Protein AF-A0A7W0Y6D9-F1 (afdb_monomer)

Radius of gyration: 15.92 Å; Cα contacts (8 Å, |Δi|>4): 263; chains: 1; bounding box: 34×51×46 Å

Sequence (159 aa):
MRSARLVEACYDDARGAYMQEAGSDQHDASTLQLVTLNYLDPQSERGARHVEAVQRSLMTEGGLLRRYTHVDDFGVPSSAFLVCSFWYVEALAAMGRLEPALKELELLRGYANHLGLFSEDVDPATGSQWGNFPQTYSHVGLINAVLRISSKIDYPEFY

Structure (mmCIF, N/CA/C/O backbone):
data_AF-A0A7W0Y6D9-F1
#
_entry.id   AF-A0A7W0Y6D9-F1
#
loop_
_atom_site.group_PDB
_atom_site.id
_atom_site.type_symbol
_atom_site.label_atom_id
_atom_site.label_alt_id
_atom_site.label_comp_id
_atom_site.label_asym_id
_atom_site.label_entity_id
_atom_site.label_seq_id
_atom_site.pdbx_PDB_ins_code
_atom_site.Cartn_x
_atom_site.Cartn_y
_atom_site.Cartn_z
_atom_site.occupancy
_atom_site.B_iso_or_equiv
_atom_site.auth_seq_id
_atom_site.auth_comp_id
_atom_site.auth_asym_id
_atom_site.auth_atom_id
_atom_site.pdbx_PDB_model_num
ATOM 1 N N . MET A 1 1 ? -0.670 -2.430 -27.908 1.00 74.69 1 MET A N 1
ATOM 2 C CA . MET A 1 1 ? -1.332 -1.101 -27.873 1.00 74.69 1 MET A CA 1
ATOM 3 C C . MET A 1 1 ? -0.440 -0.122 -27.112 1.00 74.69 1 MET A C 1
ATOM 5 O O . MET A 1 1 ? 0.321 -0.569 -26.265 1.00 74.69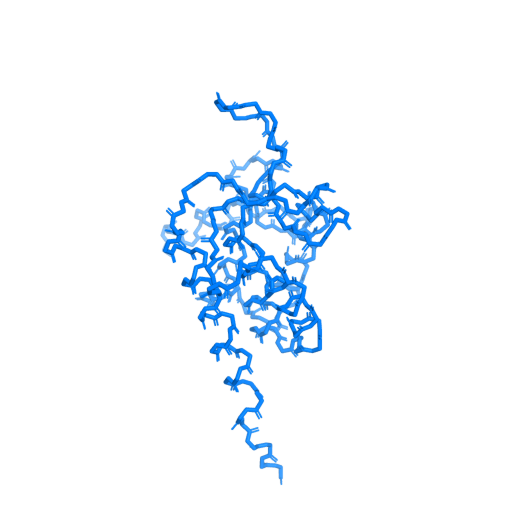 1 MET A O 1
ATOM 9 N N . ARG A 1 2 ? -0.492 1.182 -27.416 1.00 88.56 2 ARG A N 1
ATOM 10 C CA . ARG A 1 2 ? 0.402 2.224 -26.858 1.00 88.56 2 ARG A CA 1
ATOM 11 C C . ARG A 1 2 ? 0.461 2.256 -25.321 1.00 88.56 2 ARG A C 1
ATOM 13 O O . ARG A 1 2 ? 1.534 2.485 -24.785 1.00 88.56 2 ARG A O 1
ATOM 20 N N . SER A 1 3 ? -0.655 1.996 -24.641 1.00 87.38 3 SER A N 1
ATOM 21 C CA . SER A 1 3 ? -0.762 2.000 -23.174 1.00 87.38 3 SER A CA 1
ATOM 22 C C . SER A 1 3 ? 0.120 0.948 -22.500 1.00 87.38 3 SER A C 1
ATOM 24 O O . SER A 1 3 ? 0.911 1.302 -21.637 1.00 87.38 3 SER A O 1
ATOM 26 N N . ALA A 1 4 ? 0.060 -0.311 -22.943 1.00 91.19 4 ALA A N 1
ATOM 27 C CA . ALA A 1 4 ? 0.888 -1.385 -22.385 1.00 91.19 4 ALA A CA 1
ATOM 28 C C . ALA A 1 4 ? 2.386 -1.055 -22.484 1.00 91.19 4 ALA A C 1
ATOM 30 O O . ALA A 1 4 ? 3.118 -1.202 -21.519 1.00 91.19 4 ALA A O 1
ATOM 31 N N . ARG A 1 5 ? 2.836 -0.494 -23.617 1.00 94.88 5 ARG A N 1
ATOM 32 C CA . ARG A 1 5 ? 4.236 -0.066 -23.777 1.00 94.88 5 ARG A CA 1
ATOM 33 C C . ARG A 1 5 ? 4.650 1.006 -22.761 1.00 94.88 5 ARG A C 1
ATOM 35 O O . ARG A 1 5 ? 5.801 1.011 -22.348 1.00 94.88 5 ARG A O 1
ATOM 42 N N . LEU A 1 6 ? 3.748 1.924 -22.408 1.00 94.56 6 LEU A N 1
ATOM 43 C CA . LEU A 1 6 ? 4.032 2.966 -21.419 1.00 94.56 6 LEU A CA 1
ATOM 44 C C . LEU A 1 6 ? 4.115 2.387 -20.005 1.00 94.56 6 LEU A C 1
ATOM 46 O O . LEU A 1 6 ? 5.010 2.769 -19.267 1.00 94.56 6 LEU A O 1
ATOM 50 N N . VAL A 1 7 ? 3.238 1.440 -19.659 1.00 94.50 7 VAL A N 1
ATOM 51 C CA . VAL A 1 7 ? 3.290 0.755 -18.358 1.00 94.50 7 VAL A CA 1
ATOM 52 C C . VAL A 1 7 ? 4.561 -0.084 -18.236 1.00 94.50 7 VAL A C 1
ATOM 54 O O . VAL A 1 7 ? 5.269 0.028 -17.241 1.00 94.50 7 VAL A O 1
ATOM 57 N N . GLU A 1 8 ? 4.913 -0.859 -19.267 1.00 96.25 8 GLU A N 1
ATOM 58 C CA . GLU A 1 8 ? 6.153 -1.650 -19.268 1.00 96.25 8 GLU A CA 1
ATOM 59 C C . GLU A 1 8 ? 7.416 -0.778 -19.200 1.00 96.25 8 GLU A C 1
ATOM 61 O O . GLU A 1 8 ? 8.428 -1.225 -18.674 1.00 96.25 8 GLU A O 1
ATOM 66 N N . ALA A 1 9 ? 7.371 0.472 -19.675 1.00 96.56 9 ALA A N 1
ATOM 67 C CA . ALA A 1 9 ? 8.491 1.407 -19.539 1.00 96.56 9 ALA A CA 1
ATOM 68 C C . ALA A 1 9 ? 8.726 1.879 -18.089 1.00 96.56 9 ALA A C 1
ATOM 70 O O . ALA A 1 9 ? 9.785 2.434 -17.803 1.00 96.56 9 ALA A O 1
ATOM 71 N N . CYS A 1 10 ? 7.763 1.667 -17.185 1.00 97.19 10 CYS A N 1
ATOM 72 C CA . CYS A 1 10 ? 7.913 1.937 -15.755 1.00 97.19 10 CYS A CA 1
ATOM 73 C C . CYS A 1 10 ? 8.492 0.746 -14.978 1.00 97.19 10 CYS A C 1
ATOM 75 O O . CYS A 1 10 ? 8.710 0.870 -13.777 1.00 97.19 10 CYS A O 1
ATOM 77 N N . TYR A 1 11 ? 8.705 -0.413 -15.609 1.00 97.31 11 TYR A N 1
ATOM 78 C CA . TYR A 1 11 ? 9.279 -1.568 -14.925 1.00 97.31 11 TYR A CA 1
ATOM 79 C C . TYR A 1 11 ? 10.803 -1.463 -14.834 1.00 97.31 11 TYR A C 1
ATOM 81 O O . TYR A 1 11 ? 11.477 -1.264 -15.843 1.00 97.31 11 TYR A O 1
ATOM 89 N N . ASP A 1 12 ? 11.338 -1.647 -13.631 1.00 97.06 12 ASP A N 1
ATOM 90 C CA . ASP A 1 12 ? 12.772 -1.737 -13.363 1.00 97.06 12 ASP A CA 1
ATOM 91 C C . ASP A 1 12 ? 13.132 -3.192 -13.024 1.00 97.06 12 ASP A C 1
ATOM 93 O O . ASP A 1 12 ? 12.752 -3.715 -11.971 1.00 97.06 12 ASP A O 1
ATOM 97 N N . ASP A 1 13 ? 13.884 -3.847 -13.914 1.00 94.31 13 ASP A N 1
ATOM 98 C CA . ASP A 1 13 ? 14.348 -5.229 -13.745 1.00 94.31 13 ASP A CA 1
ATOM 99 C C . ASP A 1 13 ? 15.256 -5.425 -12.523 1.00 94.31 13 ASP A C 1
ATOM 101 O O . ASP A 1 13 ? 15.192 -6.470 -11.874 1.00 94.31 13 ASP A O 1
ATOM 105 N N . ALA A 1 14 ? 16.089 -4.437 -12.180 1.00 94.12 14 ALA A N 1
ATOM 106 C CA . ALA A 1 14 ? 17.016 -4.536 -11.054 1.00 94.12 14 ALA A CA 1
ATOM 107 C C . ALA A 1 14 ? 16.277 -4.489 -9.711 1.00 94.12 14 ALA A C 1
ATOM 109 O O . ALA A 1 14 ? 16.676 -5.158 -8.756 1.00 94.12 14 ALA A O 1
ATOM 110 N N . ARG A 1 15 ? 15.184 -3.721 -9.644 1.00 94.44 15 ARG A N 1
ATOM 111 C CA . ARG A 1 15 ? 14.311 -3.624 -8.461 1.00 94.44 15 ARG A CA 1
ATOM 112 C C . ARG A 1 15 ? 13.176 -4.649 -8.471 1.00 94.44 15 ARG A C 1
ATOM 114 O O . ARG A 1 15 ? 12.584 -4.905 -7.424 1.00 94.44 15 ARG A O 1
ATOM 121 N N . GLY A 1 16 ? 12.886 -5.248 -9.627 1.00 96.19 16 GLY A N 1
ATOM 122 C CA . GLY A 1 16 ? 11.820 -6.231 -9.812 1.00 96.19 16 GLY A CA 1
ATOM 123 C C . GLY A 1 16 ? 10.421 -5.650 -9.608 1.00 96.19 16 GLY A C 1
ATOM 124 O O . GLY A 1 16 ? 9.549 -6.343 -9.087 1.00 96.19 16 GLY A O 1
ATOM 125 N N . ALA A 1 17 ? 10.217 -4.377 -9.954 1.00 97.75 17 ALA A N 1
ATOM 126 C CA . ALA A 1 17 ? 8.992 -3.648 -9.643 1.00 97.75 17 ALA A CA 1
ATOM 127 C C . ALA A 1 17 ? 8.690 -2.540 -10.657 1.00 97.75 17 ALA A C 1
ATOM 129 O O . ALA A 1 17 ? 9.567 -2.077 -11.383 1.00 97.75 17 ALA A O 1
ATOM 130 N N . TYR A 1 18 ? 7.434 -2.105 -10.682 1.00 97.88 18 TYR A N 1
ATOM 131 C CA . TYR A 1 18 ? 7.014 -0.908 -11.401 1.00 97.88 18 TYR A CA 1
ATOM 132 C C . TYR A 1 18 ? 7.248 0.320 -10.528 1.00 97.88 18 TYR A C 1
ATOM 134 O O . TYR A 1 18 ? 6.805 0.371 -9.379 1.00 97.88 18 TYR A O 1
ATOM 142 N N . MET A 1 19 ? 7.957 1.288 -11.089 1.00 97.25 19 MET A N 1
ATOM 143 C CA . MET A 1 19 ? 8.281 2.564 -10.466 1.00 97.25 19 MET A CA 1
ATOM 144 C C . MET A 1 19 ? 7.135 3.560 -10.671 1.00 97.25 19 MET A C 1
ATOM 146 O O . MET A 1 19 ? 6.220 3.330 -11.467 1.00 97.25 19 MET A O 1
ATOM 150 N N . GLN A 1 20 ? 7.192 4.680 -9.956 1.00 95.25 20 GLN A N 1
ATOM 151 C CA . GLN A 1 20 ? 6.210 5.763 -10.038 1.00 95.25 20 GLN A CA 1
ATOM 152 C C . GLN A 1 20 ? 6.025 6.296 -11.467 1.00 95.25 20 GLN A C 1
ATOM 154 O O . GLN A 1 20 ? 4.909 6.598 -11.885 1.00 95.25 20 GLN A O 1
ATOM 159 N N . GLU A 1 21 ? 7.119 6.394 -12.221 1.00 94.69 21 GLU A N 1
ATOM 160 C CA . GLU A 1 21 ? 7.142 6.852 -13.607 1.00 94.69 21 GLU A CA 1
ATOM 161 C C . GLU A 1 21 ? 8.326 6.245 -14.372 1.00 94.69 21 GLU A C 1
ATOM 163 O O . GLU A 1 21 ? 9.274 5.722 -13.781 1.00 94.69 21 GLU A O 1
ATOM 168 N N . ALA A 1 22 ? 8.277 6.308 -15.704 1.00 95.12 22 ALA A N 1
ATOM 169 C CA . ALA A 1 22 ? 9.315 5.740 -16.555 1.00 95.12 22 ALA A CA 1
ATOM 170 C C . ALA A 1 22 ? 10.663 6.452 -16.351 1.00 95.12 22 ALA A C 1
ATOM 172 O O . ALA A 1 22 ? 10.761 7.668 -16.501 1.00 95.12 22 ALA A O 1
ATOM 173 N N . GLY A 1 23 ? 11.710 5.675 -16.063 1.00 92.25 23 GLY A N 1
ATOM 174 C CA . GLY A 1 23 ? 13.063 6.185 -15.818 1.00 92.25 23 GLY A CA 1
ATOM 175 C C . GLY A 1 23 ? 13.327 6.681 -14.391 1.00 92.25 23 GLY A C 1
ATOM 176 O O . GLY A 1 23 ? 14.457 7.073 -14.108 1.00 92.25 23 GLY 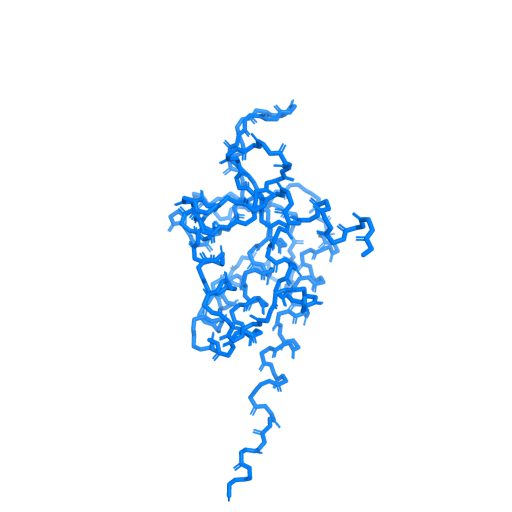A O 1
ATOM 177 N N . SER A 1 24 ? 12.330 6.646 -13.504 1.00 92.44 24 SER A N 1
ATOM 178 C CA . SER A 1 24 ? 12.498 6.919 -12.073 1.00 92.44 24 SER A CA 1
ATOM 179 C C . SER A 1 24 ? 12.905 5.656 -11.315 1.00 92.44 24 SER A C 1
ATOM 181 O O . SER A 1 24 ? 12.635 4.545 -11.763 1.00 92.44 24 SER A O 1
ATOM 183 N N . ASP A 1 25 ? 13.531 5.826 -10.153 1.00 92.94 25 ASP A N 1
ATOM 184 C CA . ASP A 1 25 ? 13.835 4.758 -9.199 1.00 92.94 25 ASP A CA 1
ATOM 185 C C . ASP A 1 25 ? 12.958 4.797 -7.935 1.00 92.94 25 ASP A C 1
ATOM 187 O O . ASP A 1 25 ? 13.223 4.084 -6.963 1.00 92.94 25 ASP A O 1
ATOM 191 N N . GLN A 1 26 ? 11.925 5.643 -7.945 1.00 94.50 26 GLN A N 1
ATOM 192 C CA . GLN A 1 26 ? 11.031 5.874 -6.816 1.00 94.50 26 GLN A CA 1
ATOM 193 C C . GLN A 1 26 ? 9.838 4.914 -6.841 1.00 94.50 26 GLN A C 1
ATOM 195 O O . GLN A 1 26 ? 9.164 4.750 -7.862 1.00 94.50 26 GLN A O 1
ATOM 200 N N . HIS A 1 27 ? 9.541 4.316 -5.687 1.00 96.62 27 HIS A N 1
ATOM 201 C CA . HIS A 1 27 ? 8.349 3.495 -5.489 1.00 96.62 27 HIS A CA 1
ATOM 202 C C . HIS A 1 27 ? 7.125 4.357 -5.150 1.00 96.62 27 HIS A C 1
ATOM 204 O O . HIS A 1 27 ? 7.228 5.309 -4.376 1.00 96.62 27 HIS A O 1
ATOM 210 N N . ASP A 1 28 ? 5.956 3.958 -5.660 1.00 96.75 28 ASP A N 1
ATOM 211 C CA . ASP A 1 28 ? 4.657 4.518 -5.271 1.00 96.75 28 ASP A CA 1
ATOM 212 C C . ASP A 1 28 ? 3.667 3.379 -4.965 1.00 96.75 28 ASP A C 1
ATOM 214 O O . ASP A 1 28 ? 3.541 2.415 -5.729 1.00 96.75 28 ASP A O 1
ATOM 218 N N . ALA A 1 29 ? 2.958 3.477 -3.840 1.00 97.50 29 ALA A N 1
ATOM 219 C CA . ALA A 1 29 ? 2.016 2.461 -3.377 1.00 97.50 29 ALA A CA 1
ATOM 220 C C . ALA A 1 29 ? 0.818 2.257 -4.322 1.00 97.50 29 ALA A C 1
ATOM 222 O O . ALA A 1 29 ? 0.239 1.171 -4.352 1.00 97.50 29 ALA A O 1
ATOM 223 N N . SER A 1 30 ? 0.456 3.250 -5.139 1.00 96.75 30 SER A N 1
ATOM 224 C CA . SER A 1 30 ? -0.589 3.120 -6.164 1.00 96.75 30 SER A CA 1
ATOM 225 C C . SER A 1 30 ? -0.274 2.032 -7.193 1.00 96.75 30 SER A C 1
ATOM 227 O O . SER A 1 30 ? -1.193 1.428 -7.745 1.00 96.75 30 SER A O 1
ATOM 229 N N . THR A 1 31 ? 1.004 1.693 -7.395 1.00 97.88 31 THR A N 1
ATOM 230 C CA . THR A 1 31 ? 1.416 0.603 -8.291 1.00 97.88 31 THR A CA 1
ATOM 231 C C . THR A 1 31 ? 0.991 -0.780 -7.788 1.00 97.88 31 THR A C 1
ATOM 233 O O . THR A 1 31 ? 0.968 -1.726 -8.574 1.00 97.88 31 THR A O 1
ATOM 236 N N . LEU A 1 32 ? 0.590 -0.933 -6.518 1.00 98.31 32 LEU A N 1
ATOM 237 C CA . LEU A 1 32 ? -0.049 -2.161 -6.019 1.00 98.31 32 LEU A CA 1
ATOM 238 C C . LEU A 1 32 ? -1.355 -2.460 -6.766 1.00 98.31 32 LEU A C 1
ATOM 240 O O . LEU A 1 32 ? -1.723 -3.626 -6.919 1.00 98.31 32 LEU A O 1
ATOM 244 N N . GLN A 1 33 ? -2.021 -1.431 -7.305 1.00 97.31 33 GLN A N 1
ATOM 245 C CA . GLN A 1 33 ? -3.228 -1.620 -8.106 1.00 97.31 33 GLN A CA 1
ATOM 246 C C . GLN A 1 33 ? -2.975 -2.370 -9.416 1.00 97.31 33 GLN A C 1
ATOM 248 O O . GLN A 1 33 ? -3.908 -2.946 -9.968 1.00 97.31 33 GLN A O 1
ATOM 253 N N . LEU A 1 34 ? -1.729 -2.455 -9.899 1.00 97.69 34 LEU A N 1
ATOM 254 C CA . LEU A 1 34 ? -1.404 -3.312 -11.043 1.00 97.69 34 LEU A CA 1
ATOM 255 C C . LEU A 1 34 ? -1.738 -4.783 -10.756 1.00 97.69 34 LEU A C 1
ATOM 257 O O . LEU A 1 34 ? -2.119 -5.504 -11.673 1.00 97.69 34 LEU A O 1
ATOM 261 N N . VAL A 1 35 ? -1.653 -5.218 -9.495 1.00 97.38 35 VAL A N 1
ATOM 262 C CA . VAL A 1 35 ? -2.059 -6.566 -9.072 1.00 97.38 35 VAL A CA 1
ATOM 263 C C . VAL A 1 35 ? -3.575 -6.650 -8.905 1.00 97.38 35 VAL A C 1
ATOM 265 O O . VAL A 1 35 ? -4.204 -7.550 -9.453 1.00 97.38 35 VAL A O 1
ATOM 268 N N . THR A 1 36 ? -4.197 -5.706 -8.191 1.00 94.56 36 THR A N 1
ATOM 269 C CA . THR A 1 36 ? -5.640 -5.788 -7.882 1.00 94.56 36 THR A CA 1
ATOM 270 C C . THR A 1 36 ? -6.535 -5.585 -9.109 1.00 94.56 36 THR A C 1
ATOM 272 O O . THR A 1 36 ? -7.643 -6.122 -9.162 1.00 94.56 36 THR A O 1
ATOM 275 N N . LEU A 1 37 ? -6.037 -4.876 -10.127 1.00 95.38 37 LEU A N 1
ATOM 276 C CA . LEU A 1 37 ? -6.683 -4.692 -11.429 1.00 95.38 37 LEU A CA 1
ATOM 277 C C . LEU A 1 37 ? -6.303 -5.776 -12.457 1.00 95.38 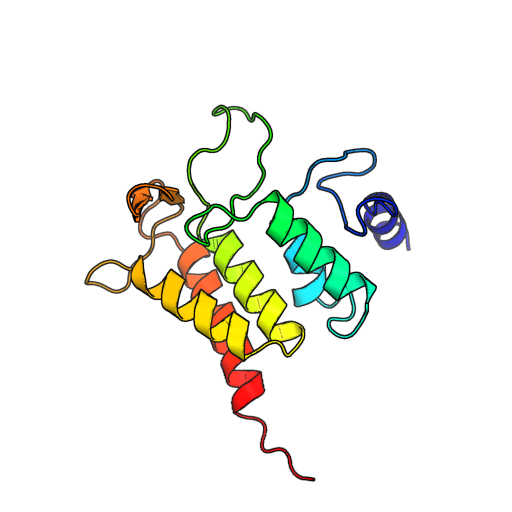37 LEU A C 1
ATOM 279 O O . LEU A 1 37 ? -6.709 -5.674 -13.613 1.00 95.38 37 LEU A O 1
ATOM 283 N N . ASN A 1 38 ? -5.556 -6.813 -12.056 1.00 94.81 38 ASN A N 1
ATOM 284 C CA . ASN A 1 38 ? -5.091 -7.919 -12.907 1.00 94.81 38 ASN A CA 1
ATOM 285 C C . ASN A 1 38 ? -4.254 -7.489 -14.129 1.00 94.81 38 ASN A C 1
ATOM 287 O O . ASN A 1 38 ? -4.241 -8.187 -15.143 1.00 94.81 38 ASN A O 1
ATOM 291 N N . TYR A 1 39 ? -3.550 -6.353 -14.060 1.00 96.12 39 TYR A N 1
ATOM 292 C CA . TYR A 1 39 ? -2.514 -6.047 -15.054 1.00 96.12 39 TYR A CA 1
ATOM 293 C C . TYR A 1 39 ? -1.323 -6.996 -14.879 1.00 96.12 39 TYR A C 1
ATOM 295 O O . TYR A 1 39 ? -0.809 -7.560 -15.843 1.00 96.12 39 TYR A O 1
ATOM 303 N N . LEU A 1 40 ? -0.917 -7.197 -13.625 1.00 96.75 40 LEU A N 1
ATOM 304 C CA . LEU A 1 40 ? -0.046 -8.283 -13.213 1.00 96.75 40 LEU A CA 1
ATOM 305 C C . LEU A 1 40 ? -0.898 -9.456 -12.765 1.00 96.75 40 LEU A C 1
ATOM 307 O O . LEU A 1 40 ? -1.807 -9.289 -11.955 1.00 96.75 40 LEU A O 1
ATOM 311 N N . ASP A 1 41 ? -0.556 -10.641 -13.261 1.00 96.50 41 ASP A N 1
ATOM 312 C CA . ASP A 1 41 ? -1.105 -11.883 -12.738 1.00 96.50 41 ASP A CA 1
ATOM 313 C C . ASP A 1 41 ? -0.712 -12.013 -11.251 1.00 96.50 41 ASP A C 1
ATOM 315 O O . ASP A 1 41 ? 0.491 -12.062 -10.951 1.00 96.50 41 ASP A O 1
ATOM 319 N N . PRO A 1 42 ? -1.682 -12.074 -10.315 1.00 94.62 42 PRO A N 1
ATOM 320 C CA . PRO A 1 42 ? -1.407 -12.217 -8.888 1.00 94.62 42 PRO A CA 1
ATOM 321 C C . PRO A 1 42 ? -0.660 -13.505 -8.516 1.00 94.62 42 PRO A C 1
ATOM 323 O O . PRO A 1 42 ? -0.116 -13.589 -7.420 1.00 94.62 42 PRO A O 1
ATOM 326 N N . GLN A 1 43 ? -0.636 -14.514 -9.389 1.00 95.31 43 GLN A N 1
ATOM 327 C CA . GLN A 1 43 ? 0.103 -15.764 -9.178 1.00 95.31 43 GLN A CA 1
ATOM 328 C C . GLN A 1 43 ? 1.492 -15.754 -9.835 1.00 95.31 43 GLN A C 1
ATOM 330 O O . GLN A 1 43 ? 2.257 -16.708 -9.694 1.00 95.31 43 GLN A O 1
ATOM 335 N N . SER A 1 44 ? 1.846 -14.681 -10.547 1.00 97.25 44 SER A N 1
ATOM 336 C CA . SER A 1 44 ? 3.149 -14.568 -11.198 1.00 97.25 44 SER A CA 1
ATOM 337 C C . SER A 1 44 ? 4.258 -14.175 -10.225 1.00 97.25 44 SER A C 1
ATOM 339 O O . SER A 1 44 ? 4.079 -13.348 -9.328 1.00 97.25 44 SER A O 1
ATOM 341 N N . GLU A 1 45 ? 5.465 -14.681 -10.483 1.00 96.62 45 GLU A N 1
ATOM 342 C CA . GLU A 1 45 ? 6.674 -14.265 -9.765 1.00 96.62 45 GLU A CA 1
ATOM 343 C C . GLU A 1 45 ? 6.916 -12.749 -9.884 1.00 96.62 45 GLU A C 1
ATOM 345 O O . GLU A 1 45 ? 7.363 -12.110 -8.933 1.00 96.62 45 GLU A O 1
ATOM 350 N N . ARG A 1 46 ? 6.564 -12.152 -11.032 1.00 96.81 46 ARG A N 1
ATOM 351 C CA . ARG A 1 46 ? 6.667 -10.704 -11.262 1.00 96.81 46 ARG A CA 1
ATOM 352 C C . ARG A 1 46 ? 5.746 -9.915 -10.331 1.00 96.81 46 ARG A C 1
ATOM 354 O O . ARG A 1 46 ? 6.180 -8.918 -9.763 1.00 96.81 46 ARG A O 1
ATOM 361 N N . GLY A 1 47 ? 4.504 -10.368 -10.144 1.00 97.50 47 GLY A N 1
ATOM 362 C CA . GLY A 1 47 ? 3.560 -9.774 -9.194 1.00 97.50 47 GLY A CA 1
ATOM 363 C C . GLY A 1 47 ? 4.046 -9.886 -7.749 1.00 97.50 47 GLY A C 1
ATOM 364 O O . GLY A 1 47 ? 4.063 -8.888 -7.029 1.00 97.50 47 GLY A O 1
ATOM 365 N N . ALA A 1 48 ? 4.527 -11.068 -7.353 1.00 97.75 48 ALA A N 1
ATOM 366 C CA . ALA A 1 48 ? 5.075 -11.297 -6.017 1.00 97.75 48 ALA A CA 1
ATOM 367 C C . ALA A 1 48 ? 6.285 -10.393 -5.722 1.00 97.75 48 ALA A C 1
ATOM 369 O O . ALA A 1 48 ? 6.288 -9.680 -4.717 1.00 97.75 48 ALA A O 1
ATOM 370 N N . ARG A 1 49 ? 7.276 -10.354 -6.624 1.00 98.12 49 ARG A N 1
ATOM 371 C CA . ARG A 1 49 ? 8.462 -9.490 -6.486 1.00 98.12 49 ARG A CA 1
ATOM 372 C C . ARG A 1 49 ? 8.092 -8.011 -6.412 1.00 98.12 49 ARG A C 1
ATOM 374 O O . ARG A 1 49 ? 8.649 -7.300 -5.577 1.00 98.12 49 ARG A O 1
ATOM 381 N N . HIS A 1 50 ? 7.125 -7.576 -7.224 1.00 98.38 50 HIS A N 1
ATOM 382 C CA . HIS A 1 50 ? 6.632 -6.199 -7.225 1.00 98.38 50 HIS A CA 1
ATOM 383 C C . HIS A 1 50 ? 6.039 -5.804 -5.870 1.00 98.38 50 HIS A C 1
ATOM 385 O O . HIS A 1 50 ? 6.467 -4.816 -5.275 1.00 98.38 50 HIS A O 1
ATOM 391 N N . VAL A 1 51 ? 5.104 -6.600 -5.337 1.00 98.38 51 VAL A N 1
ATOM 392 C CA . VAL A 1 51 ? 4.461 -6.307 -4.043 1.00 98.38 51 VAL A CA 1
ATOM 393 C C . VAL A 1 51 ? 5.478 -6.304 -2.903 1.00 98.38 51 VAL A C 1
ATOM 395 O O . VAL A 1 51 ? 5.431 -5.429 -2.040 1.00 98.38 51 VAL A O 1
ATOM 398 N N . GLU A 1 52 ? 6.429 -7.238 -2.905 1.00 98.25 52 GLU A N 1
ATOM 399 C CA . GLU A 1 52 ? 7.489 -7.270 -1.897 1.00 98.25 52 GLU A CA 1
ATOM 400 C C . GLU A 1 52 ? 8.437 -6.069 -1.986 1.00 98.25 52 GLU A C 1
ATOM 402 O O . GLU A 1 52 ? 8.872 -5.555 -0.956 1.00 98.25 52 GLU A O 1
ATOM 407 N N . ALA A 1 53 ? 8.775 -5.609 -3.191 1.00 98.06 53 ALA A N 1
ATOM 408 C CA . ALA A 1 53 ? 9.617 -4.431 -3.372 1.00 98.06 53 ALA A CA 1
ATOM 409 C C . ALA A 1 53 ? 8.921 -3.164 -2.857 1.00 98.06 53 ALA A C 1
ATOM 411 O O . ALA A 1 53 ? 9.525 -2.403 -2.101 1.00 98.06 53 ALA A O 1
ATOM 412 N N . VAL A 1 54 ? 7.636 -2.985 -3.186 1.00 98.12 54 VAL A N 1
ATOM 413 C CA . VAL A 1 54 ? 6.825 -1.871 -2.674 1.00 98.12 54 VAL A CA 1
ATOM 414 C C . VAL A 1 54 ? 6.722 -1.930 -1.149 1.00 98.12 54 VAL A C 1
ATOM 416 O O . VAL A 1 54 ? 6.962 -0.922 -0.487 1.00 98.12 54 VAL A O 1
ATOM 419 N N . GLN A 1 55 ? 6.447 -3.108 -0.577 1.00 97.81 55 GLN A N 1
ATOM 420 C CA . GLN A 1 55 ? 6.425 -3.300 0.875 1.00 97.81 55 GLN A CA 1
ATOM 421 C C . GLN A 1 55 ? 7.757 -2.890 1.509 1.00 97.81 55 GLN A C 1
ATOM 423 O O . GLN A 1 55 ? 7.769 -2.070 2.419 1.00 97.81 55 GLN A O 1
ATOM 428 N N . ARG A 1 56 ? 8.884 -3.436 1.035 1.00 96.94 56 ARG A N 1
ATOM 429 C CA . ARG A 1 56 ? 10.208 -3.140 1.604 1.00 96.94 56 ARG A CA 1
ATOM 430 C C . ARG A 1 56 ? 10.556 -1.655 1.539 1.00 96.94 56 ARG A C 1
ATOM 432 O O . ARG A 1 56 ? 11.243 -1.169 2.428 1.00 96.94 56 ARG A O 1
ATOM 439 N N . SER A 1 57 ? 10.116 -0.960 0.492 1.00 95.75 57 SER A N 1
ATOM 440 C CA . SER A 1 57 ? 10.447 0.449 0.291 1.00 95.75 57 SER A CA 1
ATOM 441 C C . SER A 1 57 ? 9.546 1.410 1.065 1.00 95.75 57 SER A C 1
ATOM 443 O O . SER A 1 57 ? 10.015 2.479 1.448 1.00 95.75 57 SER A O 1
ATOM 445 N N . LEU A 1 58 ? 8.257 1.093 1.226 1.00 96.44 58 LEU A N 1
ATOM 446 C CA . LEU A 1 58 ? 7.250 2.063 1.680 1.00 96.44 58 LEU A CA 1
ATOM 447 C C . LEU A 1 58 ? 6.630 1.734 3.040 1.00 96.44 58 LEU A C 1
ATOM 449 O O . LEU A 1 58 ? 5.990 2.603 3.638 1.00 96.44 58 LEU A O 1
ATOM 453 N N . MET A 1 59 ? 6.790 0.500 3.524 1.00 96.12 59 MET A N 1
ATOM 454 C CA . MET A 1 59 ? 6.276 0.083 4.824 1.00 96.12 59 MET A CA 1
ATOM 455 C C . MET A 1 59 ? 7.092 0.726 5.947 1.00 96.12 59 MET A C 1
ATOM 457 O O . MET A 1 59 ? 8.317 0.634 5.996 1.00 96.12 59 MET A O 1
ATOM 461 N N . THR A 1 60 ? 6.393 1.365 6.872 1.00 94.19 60 THR A N 1
ATOM 462 C CA . THR A 1 60 ? 6.960 1.899 8.112 1.00 94.19 60 THR A CA 1
ATOM 463 C C . THR A 1 60 ? 7.161 0.794 9.149 1.00 94.19 60 THR A C 1
ATOM 465 O O . THR A 1 60 ? 6.564 -0.276 9.056 1.00 94.19 60 THR A O 1
ATOM 468 N N . GLU A 1 61 ? 7.953 1.061 10.189 1.00 87.94 61 GLU A N 1
ATOM 469 C CA . GLU A 1 61 ? 8.151 0.110 11.297 1.00 87.94 61 GLU A CA 1
ATOM 470 C C . GLU A 1 61 ? 6.835 -0.274 11.999 1.00 87.94 61 GLU A C 1
ATOM 472 O O . GLU A 1 61 ? 6.711 -1.382 12.514 1.00 87.94 61 GLU A O 1
ATOM 477 N N . GLY A 1 62 ? 5.834 0.615 11.967 1.00 86.88 62 GLY A N 1
ATOM 478 C CA . GLY A 1 62 ? 4.493 0.386 12.509 1.00 86.88 62 GLY A CA 1
ATOM 479 C C . GLY A 1 62 ? 3.553 -0.425 11.609 1.00 86.88 62 GLY A C 1
ATOM 480 O O . GLY A 1 62 ? 2.387 -0.565 11.957 1.00 86.88 62 GLY A O 1
ATOM 481 N N . GLY A 1 63 ? 4.013 -0.935 10.459 1.00 91.69 63 GLY A N 1
ATOM 482 C CA . GLY A 1 63 ? 3.187 -1.742 9.547 1.00 91.69 63 GLY A CA 1
ATOM 483 C C . GLY A 1 63 ? 2.219 -0.932 8.673 1.00 91.69 63 GLY A C 1
ATOM 484 O O . GLY A 1 63 ? 1.281 -1.479 8.103 1.00 91.69 63 GLY A O 1
ATOM 485 N N . LEU A 1 64 ? 2.438 0.378 8.542 1.00 95.81 64 LEU A N 1
ATOM 486 C CA . LEU A 1 64 ? 1.667 1.240 7.644 1.00 95.81 64 LEU A CA 1
ATOM 487 C C . LEU A 1 64 ? 2.473 1.597 6.394 1.00 95.81 64 LEU A C 1
ATOM 489 O O . LE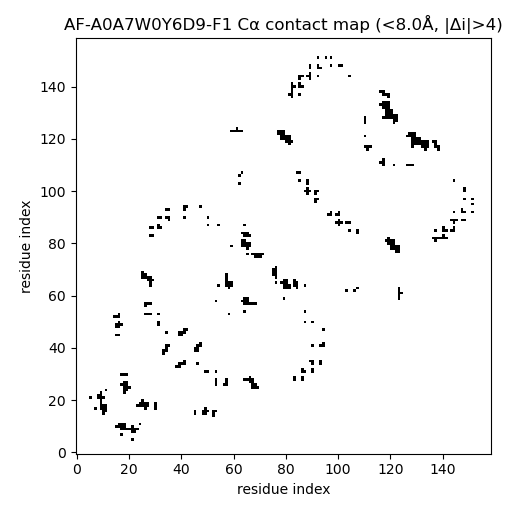U A 1 64 ? 3.660 1.905 6.507 1.00 95.81 64 LEU A O 1
ATOM 493 N N . LEU A 1 65 ? 1.836 1.629 5.221 1.00 96.44 65 LEU A N 1
ATOM 494 C CA . LEU A 1 65 ? 2.470 2.100 3.990 1.00 96.44 65 LEU A CA 1
ATOM 495 C C . LEU A 1 65 ? 2.367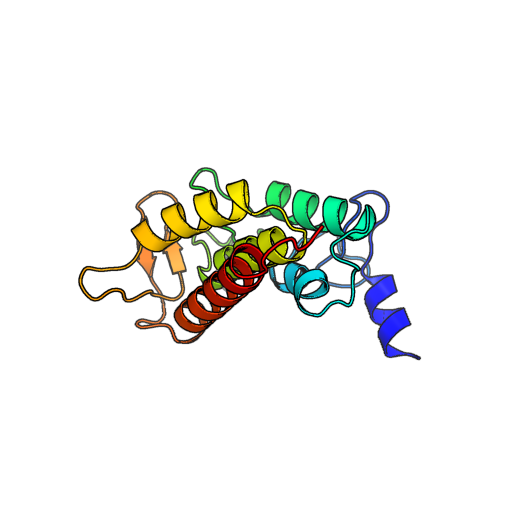 3.619 3.852 1.00 96.44 65 LEU A C 1
ATOM 497 O O . LEU A 1 65 ? 1.286 4.207 3.914 1.00 96.44 65 LEU A O 1
ATOM 501 N N . ARG A 1 66 ? 3.500 4.247 3.545 1.00 94.94 66 ARG A N 1
ATOM 502 C CA . ARG A 1 66 ? 3.518 5.574 2.921 1.00 94.94 66 ARG A CA 1
ATOM 503 C C . ARG A 1 66 ? 3.138 5.448 1.448 1.00 94.94 66 ARG A C 1
ATOM 505 O O . ARG A 1 66 ? 3.327 4.393 0.845 1.00 94.94 66 ARG A O 1
ATOM 512 N N . ARG A 1 67 ? 2.651 6.533 0.843 1.00 94.62 67 ARG A N 1
ATOM 513 C CA . ARG A 1 67 ? 2.426 6.549 -0.609 1.00 94.62 67 ARG A CA 1
ATOM 514 C C . ARG A 1 67 ? 3.747 6.513 -1.381 1.00 94.62 67 ARG A C 1
ATOM 516 O O . ARG A 1 67 ? 3.863 5.748 -2.327 1.00 94.62 67 ARG A O 1
ATOM 523 N N . TYR A 1 68 ? 4.714 7.314 -0.949 1.00 93.12 68 TYR A N 1
ATOM 524 C CA . TYR A 1 68 ? 6.086 7.399 -1.450 1.00 93.12 68 TYR A CA 1
ATOM 525 C C . TYR A 1 68 ? 6.986 7.987 -0.347 1.00 93.12 68 TYR A C 1
ATOM 527 O O . TYR A 1 68 ? 6.488 8.410 0.698 1.00 93.12 68 TYR A O 1
ATOM 535 N N . THR A 1 69 ? 8.307 8.003 -0.547 1.00 87.88 69 THR A N 1
ATOM 536 C CA . THR A 1 69 ? 9.282 8.514 0.445 1.00 87.88 69 THR A CA 1
ATOM 537 C C . THR A 1 69 ? 10.119 9.703 -0.027 1.00 87.88 69 THR A C 1
ATOM 539 O O . THR A 1 69 ? 10.929 10.208 0.749 1.00 87.88 69 THR A O 1
ATOM 542 N N . HIS A 1 70 ? 9.974 10.137 -1.280 1.00 83.50 70 HIS A N 1
ATOM 543 C CA . HIS A 1 70 ? 10.669 11.323 -1.781 1.00 83.50 70 HIS A CA 1
ATOM 544 C C . HIS A 1 70 ? 10.003 12.610 -1.276 1.00 83.50 70 HIS A C 1
ATOM 546 O O . HIS A 1 70 ? 8.868 12.591 -0.807 1.00 83.50 70 HIS A O 1
ATOM 552 N N . VAL A 1 71 ? 10.745 13.718 -1.352 1.00 81.94 71 VAL A N 1
ATOM 553 C CA . VAL A 1 71 ? 10.251 15.051 -0.987 1.00 81.94 71 VAL A CA 1
ATOM 554 C C . VAL A 1 71 ? 9.188 15.483 -1.994 1.00 81.94 71 VAL A C 1
ATOM 556 O O . VAL A 1 71 ? 9.461 15.484 -3.194 1.00 81.94 71 VAL A O 1
ATOM 559 N N . ASP A 1 72 ? 8.021 15.882 -1.503 1.00 74.75 72 ASP A N 1
ATOM 560 C CA . ASP A 1 72 ? 6.972 16.526 -2.289 1.00 74.75 72 ASP A CA 1
ATOM 561 C C . ASP A 1 72 ? 6.786 17.999 -1.877 1.00 74.75 72 ASP A C 1
ATOM 563 O O . ASP A 1 72 ? 7.594 18.566 -1.133 1.00 74.75 72 ASP A O 1
ATOM 567 N N . ASP A 1 73 ? 5.711 18.625 -2.362 1.00 72.75 73 ASP A N 1
ATOM 568 C CA . ASP A 1 73 ? 5.352 20.017 -2.057 1.00 72.75 73 ASP A CA 1
ATOM 569 C C . ASP A 1 73 ? 5.146 20.287 -0.547 1.00 72.75 73 ASP A C 1
ATOM 571 O O . ASP A 1 73 ? 5.175 21.442 -0.113 1.00 72.75 73 ASP A O 1
ATOM 575 N N . PHE A 1 74 ? 4.968 19.238 0.263 1.00 66.56 74 PHE A N 1
ATOM 576 C CA . PHE A 1 74 ? 4.743 19.269 1.709 1.00 66.56 74 PHE A CA 1
ATOM 577 C C . PHE A 1 74 ? 5.934 18.736 2.527 1.00 66.56 74 PHE A C 1
ATOM 579 O O . PHE A 1 74 ? 5.876 18.725 3.759 1.00 66.56 74 PHE A O 1
ATOM 586 N N . GLY A 1 75 ? 7.039 18.358 1.877 1.00 74.75 75 GLY A N 1
ATOM 587 C CA . GLY A 1 75 ? 8.252 17.851 2.519 1.00 74.75 75 GLY A CA 1
ATOM 588 C C . GLY A 1 75 ? 8.417 16.338 2.373 1.00 74.75 75 GLY A C 1
ATOM 589 O O . GLY A 1 75 ? 7.927 15.728 1.432 1.00 74.75 75 GLY A O 1
ATOM 590 N N . VAL A 1 76 ? 9.173 15.711 3.278 1.00 73.69 76 VAL A N 1
ATOM 591 C CA . VAL A 1 76 ? 9.266 14.241 3.311 1.00 73.69 76 VAL A CA 1
ATOM 592 C C . VAL A 1 76 ? 8.019 13.701 4.018 1.00 73.69 76 VAL A C 1
ATOM 594 O O . VAL A 1 76 ? 7.803 14.079 5.174 1.00 73.69 76 VAL A O 1
ATOM 597 N N . PRO A 1 77 ? 7.235 12.799 3.397 1.00 74.00 77 PRO A N 1
ATOM 598 C CA . PRO A 1 77 ? 6.050 12.227 4.026 1.00 74.00 77 PRO A CA 1
ATOM 599 C C . PRO A 1 77 ? 6.395 11.532 5.347 1.00 74.00 77 PRO A C 1
ATOM 601 O O . PRO A 1 77 ? 7.119 10.530 5.381 1.00 74.00 77 PRO A O 1
ATOM 604 N N . SER A 1 78 ? 5.883 12.078 6.450 1.00 75.69 78 SER A N 1
ATOM 605 C CA . SER A 1 78 ? 6.034 11.509 7.792 1.00 75.69 78 SER A CA 1
ATOM 606 C C . SER A 1 78 ? 4.848 10.622 8.172 1.00 75.69 78 SER A C 1
ATOM 608 O O . SER A 1 78 ? 5.046 9.604 8.839 1.00 75.69 78 SER A O 1
ATOM 610 N N . SER A 1 79 ? 3.643 10.967 7.704 1.00 81.12 79 SER A N 1
ATOM 611 C CA . SER A 1 79 ? 2.418 10.189 7.872 1.00 81.12 79 SER A CA 1
ATOM 612 C C . SER A 1 79 ? 2.311 9.050 6.855 1.00 81.12 79 SER A C 1
ATOM 614 O O . SER A 1 79 ? 2.866 9.092 5.754 1.00 81.12 79 SER A O 1
ATOM 616 N N . ALA A 1 80 ? 1.597 7.996 7.239 1.00 91.38 80 ALA A N 1
ATOM 617 C CA . ALA A 1 80 ? 1.187 6.939 6.332 1.00 91.38 80 ALA A CA 1
ATOM 618 C C . ALA A 1 80 ? -0.239 7.191 5.840 1.00 91.38 80 ALA A C 1
ATOM 620 O O . ALA A 1 80 ? -1.137 7.454 6.639 1.00 91.38 80 ALA A O 1
ATOM 621 N N . PHE A 1 81 ? -0.449 7.045 4.533 1.00 93.75 81 PHE A N 1
ATOM 622 C CA . PHE A 1 81 ? -1.754 7.237 3.913 1.00 93.75 81 PHE A CA 1
ATOM 623 C C . PHE A 1 81 ? -2.534 5.918 3.994 1.00 93.75 81 PHE A C 1
ATOM 625 O O . PHE A 1 81 ? -2.215 4.953 3.296 1.00 93.75 81 PHE A O 1
ATOM 632 N N . LEU A 1 82 ? -3.576 5.858 4.829 1.00 96.06 82 LEU A N 1
ATOM 633 C CA . LEU A 1 82 ? -4.275 4.615 5.188 1.00 96.06 82 LEU A CA 1
ATOM 634 C C . LEU A 1 82 ? -4.761 3.790 3.991 1.00 96.06 82 LEU A C 1
ATOM 636 O O . LEU A 1 82 ? -4.686 2.560 4.017 1.00 96.06 82 LEU A O 1
ATOM 640 N N . VAL A 1 83 ? -5.230 4.442 2.923 1.00 97.62 83 VAL A N 1
ATOM 641 C CA . VAL A 1 83 ? -5.700 3.737 1.720 1.00 97.62 83 VAL A CA 1
ATOM 642 C C . VAL A 1 83 ? -4.596 2.888 1.073 1.00 97.62 83 VAL A C 1
ATOM 644 O O . VAL A 1 83 ? -4.882 1.811 0.557 1.00 97.62 83 VAL A O 1
ATOM 647 N N . CYS A 1 84 ? -3.331 3.316 1.157 1.00 97.94 84 CYS A N 1
ATOM 648 C CA . CYS A 1 84 ? -2.189 2.574 0.622 1.00 97.94 84 CYS A CA 1
ATOM 649 C C . CYS A 1 84 ? -1.963 1.265 1.387 1.00 97.94 84 CYS A C 1
ATOM 651 O O . CYS A 1 84 ? -1.708 0.227 0.774 1.00 97.94 84 CYS A O 1
ATOM 653 N N . SER A 1 85 ? -2.133 1.285 2.711 1.00 98.12 85 SER A N 1
ATOM 654 C CA . SER A 1 85 ? -2.083 0.071 3.528 1.00 98.12 85 SER A CA 1
ATOM 655 C C . SER A 1 85 ? -3.228 -0.886 3.192 1.00 98.12 85 SER A C 1
ATOM 657 O O . SER A 1 85 ? -3.012 -2.092 3.087 1.00 98.12 85 SER A O 1
ATOM 659 N N . PHE A 1 86 ? -4.434 -0.374 2.931 1.00 98.44 86 PHE A N 1
ATOM 660 C CA . PHE A 1 86 ? -5.541 -1.220 2.479 1.00 98.44 86 PHE A CA 1
ATOM 661 C C . PHE A 1 86 ? -5.316 -1.812 1.080 1.00 98.44 86 PHE A C 1
ATOM 663 O O . PHE A 1 86 ? -5.646 -2.977 0.864 1.00 98.44 86 PHE A O 1
ATOM 670 N N . TRP A 1 87 ? -4.701 -1.080 0.143 1.00 98.56 87 TRP A N 1
ATOM 671 C CA . TRP A 1 87 ? -4.298 -1.651 -1.151 1.00 98.56 87 TRP A CA 1
ATOM 672 C C . TRP A 1 87 ? -3.274 -2.773 -0.998 1.00 98.56 87 TRP A C 1
ATOM 674 O O . TRP A 1 87 ? -3.319 -3.741 -1.753 1.00 98.56 87 TRP A O 1
ATOM 684 N N . TYR A 1 88 ? -2.379 -2.683 -0.012 1.00 98.62 88 TYR A N 1
ATOM 685 C CA . TYR A 1 88 ? -1.449 -3.765 0.297 1.00 98.62 88 TYR A CA 1
ATOM 686 C C . TYR A 1 88 ? -2.173 -5.017 0.806 1.00 98.62 88 TYR A C 1
ATOM 688 O O . TYR A 1 88 ? -1.918 -6.112 0.302 1.00 98.62 88 TYR A O 1
ATOM 696 N N . VAL A 1 89 ? -3.136 -4.863 1.722 1.00 98.56 89 VAL A N 1
ATOM 697 C CA . VAL A 1 89 ? -4.008 -5.968 2.162 1.00 98.56 89 VAL A CA 1
ATOM 698 C C . VAL A 1 89 ? -4.745 -6.590 0.973 1.00 98.56 89 VAL A C 1
ATOM 700 O O . VAL A 1 89 ? -4.766 -7.813 0.822 1.00 98.56 89 VAL A O 1
ATOM 703 N N . GLU A 1 90 ? -5.323 -5.761 0.101 1.00 98.00 90 GLU A N 1
ATOM 704 C CA . GLU A 1 90 ? -6.033 -6.233 -1.087 1.00 98.00 90 GLU A CA 1
ATOM 705 C C . GLU A 1 90 ? -5.101 -6.988 -2.047 1.00 98.00 90 GLU A C 1
ATOM 707 O O . GLU A 1 90 ? -5.473 -8.050 -2.550 1.00 98.00 90 GLU A O 1
ATOM 712 N N . ALA A 1 91 ? -3.878 -6.495 -2.267 1.00 98.25 91 ALA A N 1
ATOM 713 C CA . ALA A 1 91 ? -2.876 -7.157 -3.097 1.00 98.25 91 ALA A CA 1
ATOM 714 C C . ALA A 1 91 ? -2.454 -8.512 -2.506 1.00 98.25 91 ALA A C 1
ATOM 716 O O . ALA A 1 91 ? -2.405 -9.504 -3.233 1.00 98.25 91 ALA A O 1
ATOM 717 N N . LEU A 1 92 ? -2.217 -8.597 -1.191 1.00 98.38 92 LEU A N 1
ATOM 718 C CA . LEU A 1 92 ? -1.937 -9.865 -0.508 1.00 98.38 92 LEU A CA 1
ATOM 719 C C . LEU A 1 92 ? -3.075 -10.873 -0.709 1.00 98.38 92 LEU A C 1
ATOM 721 O O . LEU A 1 92 ? -2.827 -12.015 -1.101 1.00 98.38 92 LEU A O 1
ATOM 725 N N . ALA A 1 93 ? -4.320 -10.442 -0.506 1.00 97.69 93 ALA A N 1
ATOM 726 C CA . ALA A 1 93 ? -5.493 -11.287 -0.699 1.00 97.69 93 ALA A CA 1
ATOM 727 C C . ALA A 1 93 ? -5.666 -11.723 -2.167 1.00 97.69 93 ALA A C 1
ATOM 729 O O . ALA A 1 93 ? -5.994 -12.881 -2.434 1.00 97.69 93 ALA A O 1
ATOM 730 N N . ALA A 1 94 ? -5.395 -10.838 -3.133 1.00 96.44 94 ALA A N 1
ATOM 731 C CA . ALA A 1 94 ? -5.423 -11.163 -4.560 1.00 96.44 94 ALA A CA 1
ATOM 732 C C . ALA A 1 94 ? -4.396 -12.248 -4.930 1.00 96.44 94 ALA A C 1
ATOM 734 O O . ALA A 1 94 ? -4.713 -13.145 -5.712 1.00 96.44 94 ALA A O 1
ATOM 735 N N . MET A 1 95 ? -3.211 -12.218 -4.313 1.00 96.44 95 MET A N 1
ATOM 736 C CA . MET A 1 95 ? -2.167 -13.239 -4.473 1.00 96.44 95 MET A CA 1
ATOM 737 C C . MET A 1 95 ? -2.455 -14.542 -3.700 1.00 96.44 95 MET A C 1
ATOM 739 O O . MET A 1 95 ? -1.662 -15.474 -3.771 1.00 96.44 95 MET A O 1
ATOM 743 N N . GLY A 1 96 ? -3.564 -14.634 -2.955 1.00 95.75 96 GLY A N 1
ATOM 744 C CA . GLY A 1 96 ? -3.896 -15.803 -2.127 1.00 95.75 96 GLY A CA 1
ATOM 745 C C . GLY A 1 96 ? -3.153 -15.856 -0.787 1.00 95.75 96 GLY A C 1
ATOM 746 O O . GLY A 1 96 ? -3.262 -16.834 -0.052 1.00 95.75 96 GLY A O 1
ATOM 747 N N . ARG A 1 97 ? -2.423 -14.797 -0.420 1.00 96.94 97 ARG A N 1
ATOM 748 C CA . ARG A 1 97 ? -1.695 -14.692 0.851 1.00 96.94 97 ARG A CA 1
ATOM 749 C C . ARG A 1 97 ? -2.647 -14.238 1.966 1.00 96.94 97 ARG A C 1
ATOM 751 O O . ARG A 1 97 ? -2.551 -13.113 2.451 1.00 96.94 97 ARG A O 1
ATOM 758 N N . LEU A 1 98 ? -3.584 -15.105 2.355 1.00 97.25 98 LEU A N 1
ATOM 759 C CA . LEU A 1 98 ? -4.680 -14.754 3.273 1.00 97.25 98 LEU A CA 1
ATOM 760 C C . LEU A 1 98 ? -4.234 -14.503 4.713 1.00 97.25 98 LEU A C 1
ATOM 762 O O . LEU A 1 98 ? -4.671 -13.526 5.309 1.00 97.25 98 LEU A O 1
ATOM 766 N N . GLU A 1 99 ? -3.349 -15.335 5.264 1.00 97.25 99 GLU A N 1
ATOM 767 C CA . GLU A 1 99 ? -2.840 -15.143 6.630 1.00 97.25 99 GLU A CA 1
ATOM 768 C C . GLU A 1 99 ? -2.187 -13.766 6.841 1.00 97.25 99 GLU A C 1
ATOM 770 O O . GLU A 1 99 ? -2.602 -13.051 7.758 1.00 97.25 99 GLU A O 1
ATOM 775 N N . PRO A 1 100 ? -1.218 -13.324 6.007 1.00 97.62 100 PRO A N 1
ATOM 776 C CA . PRO A 1 100 ? -0.669 -11.983 6.159 1.00 97.62 100 PRO A CA 1
ATOM 777 C C . PRO A 1 100 ? -1.704 -10.900 5.832 1.00 97.62 100 PRO A C 1
ATOM 779 O O . PRO A 1 100 ? -1.719 -9.888 6.519 1.00 97.62 100 PRO A O 1
ATOM 782 N N . ALA A 1 101 ? -2.610 -11.103 4.865 1.00 98.12 101 ALA A N 1
ATOM 783 C CA . ALA A 1 101 ? -3.665 -10.125 4.580 1.00 98.12 101 ALA A CA 1
ATOM 784 C C . ALA A 1 101 ? -4.572 -9.880 5.801 1.00 98.12 101 ALA A C 1
ATOM 786 O O . ALA A 1 101 ? -4.850 -8.735 6.144 1.00 98.12 101 ALA A O 1
ATOM 787 N N . LEU A 1 102 ? -4.990 -10.945 6.491 1.00 97.88 102 LEU A N 1
ATOM 788 C CA . LEU A 1 102 ? -5.791 -10.863 7.714 1.00 97.88 102 LEU A CA 1
ATOM 789 C C . LEU A 1 102 ? -5.023 -10.188 8.851 1.00 97.88 102 LEU A C 1
ATOM 791 O O . LEU A 1 102 ? -5.582 -9.341 9.541 1.00 97.88 102 LEU A O 1
ATOM 795 N N . LYS A 1 103 ? -3.741 -10.525 9.027 1.00 97.81 103 LYS A N 1
ATOM 796 C CA . LYS A 1 103 ? -2.890 -9.895 10.043 1.00 97.81 103 LYS A CA 1
ATOM 797 C C . LYS A 1 103 ? -2.801 -8.380 9.843 1.00 97.81 103 LYS A C 1
ATOM 799 O O . LYS A 1 103 ? -2.978 -7.629 10.798 1.00 97.81 103 LYS A O 1
ATOM 804 N N . GLU A 1 104 ? -2.543 -7.943 8.615 1.00 98.06 104 GLU A N 1
ATOM 805 C CA . GLU A 1 104 ? -2.458 -6.520 8.281 1.00 98.06 104 GLU A CA 1
ATOM 806 C C . GLU A 1 104 ? -3.829 -5.834 8.392 1.00 98.06 104 GLU A C 1
ATOM 808 O O . GLU A 1 104 ? -3.928 -4.738 8.931 1.00 98.06 104 GLU A O 1
ATOM 813 N N . LEU A 1 105 ? -4.920 -6.488 7.977 1.00 98.19 105 LEU A N 1
ATOM 814 C CA . LEU A 1 105 ? -6.274 -5.953 8.154 1.00 98.19 105 LEU A CA 1
ATOM 815 C C . LEU A 1 105 ? -6.609 -5.703 9.633 1.00 98.19 105 LEU A C 1
ATOM 817 O O . LEU A 1 105 ? -7.187 -4.670 9.971 1.00 98.19 105 LEU A O 1
ATOM 821 N N . GLU A 1 106 ? -6.252 -6.640 10.510 1.00 97.38 106 GLU A N 1
ATOM 822 C CA . GLU A 1 106 ? -6.464 -6.530 11.955 1.00 97.38 106 GLU A CA 1
ATOM 823 C C . GLU A 1 106 ? -5.651 -5.388 12.574 1.00 97.38 106 GLU A C 1
ATOM 825 O O . GLU A 1 106 ? -6.186 -4.627 13.384 1.00 97.38 106 GLU A O 1
ATOM 830 N N . LEU A 1 107 ? -4.399 -5.209 12.139 1.00 96.69 107 LEU A N 1
ATOM 831 C CA . LEU A 1 107 ? -3.586 -4.046 12.500 1.00 96.69 107 LEU A CA 1
ATOM 832 C C . LEU A 1 107 ? -4.288 -2.745 12.084 1.00 96.69 107 LEU A C 1
ATOM 834 O O . LEU A 1 107 ? -4.480 -1.854 12.912 1.00 96.69 107 LEU A O 1
ATOM 838 N N . LEU A 1 108 ? -4.723 -2.651 10.822 1.00 97.31 108 LEU A N 1
ATOM 839 C CA . LEU A 1 108 ? -5.368 -1.450 10.290 1.00 97.31 108 LEU A CA 1
ATOM 840 C C . LEU A 1 108 ? -6.676 -1.125 11.007 1.00 97.31 108 LEU A C 1
ATOM 842 O O . LEU A 1 108 ? -6.942 0.040 11.297 1.00 97.31 108 LEU A O 1
ATOM 846 N N . ARG A 1 109 ? -7.469 -2.142 11.360 1.00 96.12 109 ARG A N 1
ATOM 847 C CA . ARG A 1 109 ? -8.702 -1.970 12.138 1.00 96.12 109 ARG A CA 1
ATOM 848 C C . ARG A 1 109 ? -8.444 -1.307 13.493 1.00 96.12 109 ARG A C 1
ATOM 850 O O . ARG A 1 109 ? -9.304 -0.568 13.965 1.00 96.12 109 ARG A O 1
ATOM 857 N N . GLY A 1 110 ? -7.271 -1.526 14.086 1.00 95.81 110 GLY A N 1
ATOM 858 C CA . GLY A 1 110 ? -6.860 -0.909 15.349 1.00 95.81 110 GLY A CA 1
ATOM 859 C C . GLY A 1 110 ? -6.754 0.619 15.305 1.00 95.81 110 GLY A C 1
ATOM 860 O O . GLY A 1 110 ? -6.869 1.253 16.351 1.00 95.81 110 GLY A O 1
ATOM 861 N N . TYR A 1 111 ? -6.595 1.220 14.121 1.00 96.06 111 TYR A N 1
ATOM 862 C CA . TYR A 1 111 ? -6.543 2.678 13.971 1.00 96.06 111 TYR A CA 1
ATOM 863 C C . TYR A 1 111 ? -7.917 3.335 13.859 1.00 96.06 111 TYR A C 1
ATOM 865 O O . TYR A 1 111 ? -7.995 4.561 13.930 1.00 96.06 111 TYR A O 1
ATOM 873 N N . ALA A 1 112 ? -8.999 2.568 13.692 1.00 96.50 112 ALA A N 1
ATOM 874 C CA . ALA A 1 112 ? -10.345 3.125 13.665 1.00 96.50 112 ALA A CA 1
ATOM 875 C C . ALA A 1 112 ? -10.672 3.798 15.004 1.00 96.50 112 ALA A C 1
ATOM 877 O O . ALA A 1 112 ? -10.313 3.303 16.074 1.00 96.50 112 ALA A O 1
ATOM 878 N N . ASN A 1 113 ? -11.397 4.914 14.970 1.00 95.25 113 ASN A N 1
ATOM 879 C CA . ASN A 1 113 ? -11.880 5.509 16.212 1.00 95.25 113 ASN A CA 1
ATOM 880 C C . ASN A 1 113 ? -13.061 4.701 16.797 1.00 95.25 113 ASN A C 1
ATOM 882 O O . ASN A 1 113 ? -13.533 3.726 16.217 1.00 95.25 113 ASN A O 1
ATOM 886 N N . HIS A 1 114 ? -13.600 5.146 17.933 1.00 94.94 114 HIS A N 1
ATOM 887 C CA . HIS A 1 114 ? -14.738 4.507 18.611 1.00 94.94 114 HIS A CA 1
ATOM 888 C C . HIS A 1 114 ? -16.033 4.396 17.774 1.00 94.94 114 HIS A C 1
ATOM 890 O O . HIS A 1 114 ? -16.932 3.651 18.154 1.00 94.94 114 HIS A O 1
ATOM 896 N N . LEU A 1 115 ? -16.144 5.121 16.654 1.00 96.88 115 LEU A N 1
ATOM 897 C CA . LEU A 1 115 ? -17.255 5.032 15.698 1.00 96.88 115 LEU A CA 1
ATOM 898 C C . LEU A 1 115 ? -16.933 4.130 14.494 1.00 96.88 115 LEU A C 1
ATOM 900 O O . LEU A 1 115 ? -17.760 3.999 13.596 1.00 96.88 115 LEU A O 1
ATOM 904 N N . GLY A 1 116 ? -15.738 3.537 14.445 1.00 96.25 116 GLY A N 1
ATOM 905 C CA . GLY A 1 116 ? -15.258 2.765 13.300 1.00 96.25 116 GLY A CA 1
ATOM 906 C C . GLY A 1 116 ? -14.772 3.627 12.130 1.00 96.25 116 GLY A C 1
ATOM 907 O O . GLY A 1 116 ? -14.693 3.124 11.013 1.00 96.25 116 GLY A O 1
ATOM 908 N N . LEU A 1 117 ? -14.482 4.915 12.361 1.00 97.94 117 LEU A N 1
ATOM 909 C CA . LEU A 1 117 ? -14.111 5.860 11.306 1.00 97.94 117 LEU A CA 1
ATOM 910 C C . LEU A 1 117 ? -12.594 6.037 11.177 1.00 97.94 117 LEU A C 1
ATOM 912 O O . LEU A 1 117 ? -11.868 6.076 12.178 1.00 97.94 117 LEU A O 1
ATOM 916 N N . PHE A 1 118 ? -12.166 6.219 9.928 1.00 98.12 118 PHE A N 1
ATOM 917 C CA . PHE A 1 118 ? -10.785 6.472 9.520 1.00 98.12 118 PHE A CA 1
ATOM 918 C C . PHE A 1 118 ? -10.597 7.867 8.916 1.00 98.12 118 PHE A C 1
ATOM 920 O O . PHE A 1 118 ? -11.456 8.376 8.189 1.00 98.12 118 PHE A O 1
ATOM 927 N N . SER A 1 119 ? -9.435 8.448 9.164 1.00 97.31 119 SER A N 1
ATOM 928 C CA . SER A 1 119 ? -8.893 9.625 8.507 1.00 97.31 119 SER A CA 1
ATOM 929 C 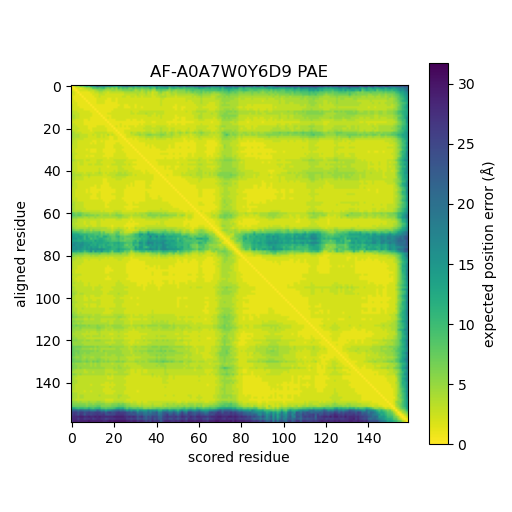C . SER A 1 119 ? -8.148 9.241 7.234 1.00 97.31 119 SER A C 1
ATOM 931 O O . SER A 1 119 ? -8.082 8.075 6.834 1.00 97.31 119 SER A O 1
ATOM 933 N N . GLU A 1 120 ? -7.607 10.246 6.563 1.00 96.88 120 GLU A N 1
ATOM 934 C CA . GLU A 1 120 ? -6.698 10.080 5.437 1.00 96.88 120 GLU A CA 1
ATOM 935 C C . GLU A 1 120 ? -5.375 9.469 5.884 1.00 96.88 120 GLU A C 1
ATOM 937 O O . GLU A 1 120 ? -4.983 8.402 5.411 1.00 96.88 120 GLU A O 1
ATOM 942 N N . ASP A 1 121 ? -4.761 10.097 6.876 1.00 94.88 121 ASP A N 1
ATOM 943 C CA . ASP A 1 121 ? -3.420 9.783 7.319 1.00 94.88 121 ASP A CA 1
ATOM 944 C C . ASP A 1 121 ? -3.412 9.232 8.735 1.00 94.88 121 ASP A C 1
ATOM 946 O O . ASP A 1 121 ? -4.241 9.597 9.571 1.00 94.88 121 ASP A O 1
ATOM 950 N N . VAL A 1 122 ? -2.414 8.406 9.026 1.00 95.19 122 VAL A N 1
ATOM 951 C CA . VAL A 1 122 ? -2.050 8.008 10.383 1.00 95.19 122 VAL A CA 1
ATOM 952 C C . VAL A 1 122 ? -0.577 8.304 10.599 1.00 95.19 122 VAL A C 1
ATOM 954 O O . VAL A 1 122 ? 0.268 7.958 9.775 1.00 95.19 122 VAL A O 1
ATOM 957 N N . ASP A 1 123 ? -0.266 8.934 11.725 1.00 92.62 123 ASP A N 1
ATOM 958 C CA . ASP A 1 123 ? 1.104 9.057 12.206 1.00 92.62 123 ASP A CA 1
ATOM 959 C C . ASP A 1 123 ? 1.604 7.666 12.647 1.00 92.62 123 ASP A C 1
ATOM 961 O O . ASP A 1 123 ? 1.081 7.121 13.622 1.00 92.62 123 ASP A O 1
ATOM 965 N N . PRO A 1 124 ? 2.613 7.079 11.979 1.00 88.88 124 PRO A N 1
ATOM 966 C CA . PRO A 1 124 ? 3.096 5.738 12.299 1.00 88.88 124 PRO A CA 1
ATOM 967 C C . PRO A 1 124 ? 3.725 5.618 13.690 1.00 88.88 124 PRO A C 1
ATOM 969 O O . PRO A 1 124 ? 3.775 4.517 14.233 1.00 88.88 124 PRO A O 1
ATOM 972 N N . ALA A 1 125 ? 4.223 6.718 14.262 1.00 88.62 125 ALA A N 1
ATOM 973 C CA . ALA A 1 125 ? 4.878 6.712 15.565 1.00 88.62 125 ALA A CA 1
ATOM 974 C C . ALA A 1 125 ? 3.869 6.774 16.718 1.00 88.62 125 ALA A C 1
ATOM 976 O O . ALA A 1 125 ? 4.070 6.139 17.751 1.00 88.62 125 ALA A O 1
ATOM 977 N N . THR A 1 126 ? 2.791 7.546 16.554 1.00 91.50 126 THR A N 1
ATOM 978 C CA . THR A 1 126 ? 1.807 7.782 17.625 1.00 91.50 126 THR A CA 1
ATOM 979 C C . THR A 1 126 ? 0.479 7.057 17.418 1.00 91.50 126 THR A C 1
ATOM 981 O O . THR A 1 126 ? -0.289 6.909 18.365 1.00 91.50 126 THR A O 1
ATOM 984 N N . GLY A 1 127 ? 0.183 6.625 16.191 1.00 91.88 127 GLY A N 1
ATOM 985 C CA . GLY A 1 127 ? -1.120 6.103 15.778 1.00 91.88 127 GLY A CA 1
ATOM 986 C C . GLY A 1 127 ? -2.215 7.165 15.657 1.00 91.88 127 GLY A C 1
ATOM 987 O O . GLY A 1 127 ? -3.382 6.822 15.470 1.00 91.88 127 GLY A O 1
ATOM 988 N N . SER A 1 128 ? -1.862 8.449 15.764 1.00 93.69 128 SER A N 1
ATOM 989 C CA . SER A 1 128 ? -2.820 9.549 15.657 1.00 93.69 128 SER A CA 1
ATOM 990 C C . SER A 1 128 ? -3.357 9.667 14.232 1.00 93.69 128 SER A C 1
ATOM 992 O O . SER A 1 128 ? -2.596 9.594 13.271 1.00 93.69 128 SER A O 1
ATOM 994 N N . GLN A 1 129 ? -4.664 9.884 14.106 1.00 94.94 129 GLN A N 1
ATOM 995 C CA . GLN A 1 129 ? -5.350 10.118 12.837 1.00 94.94 129 GLN A CA 1
ATOM 996 C C . GLN A 1 129 ? -5.237 11.595 12.416 1.00 94.94 129 GLN A C 1
ATOM 998 O O . GLN A 1 129 ? -5.523 12.486 13.218 1.00 94.94 129 GLN A O 1
ATOM 1003 N N . TRP A 1 130 ? -4.848 11.855 11.166 1.00 93.56 130 TRP A N 1
ATOM 1004 C CA . TRP A 1 130 ? -4.603 13.189 10.602 1.00 93.56 130 TRP A CA 1
ATOM 1005 C C . TRP A 1 130 ? -5.224 13.365 9.210 1.00 93.56 130 TRP A C 1
ATOM 1007 O O . TRP A 1 130 ? -5.620 12.404 8.549 1.00 93.56 130 TRP A O 1
ATOM 1017 N N . GLY A 1 131 ? -5.278 14.616 8.751 1.00 92.44 131 GLY A N 1
ATOM 1018 C CA . GLY A 1 131 ? -5.792 14.965 7.430 1.00 92.44 131 GLY A CA 1
ATOM 1019 C C . GLY A 1 131 ? -7.318 14.933 7.367 1.00 92.44 131 GLY A C 1
ATOM 1020 O O . GLY A 1 131 ? -8.005 15.207 8.356 1.00 92.44 131 GLY A O 1
ATOM 1021 N N . ASN A 1 132 ? -7.853 14.626 6.187 1.00 96.19 132 ASN A N 1
ATOM 1022 C CA . ASN A 1 132 ? -9.297 14.590 5.963 1.00 96.19 132 ASN A CA 1
ATOM 1023 C C . ASN A 1 132 ? -9.980 13.559 6.879 1.00 96.19 132 ASN A C 1
ATOM 1025 O O . ASN A 1 132 ? -9.509 12.429 7.016 1.00 96.19 132 ASN A O 1
ATOM 1029 N N . PHE A 1 133 ? -11.104 13.933 7.501 1.00 96.50 133 PHE A N 1
ATOM 1030 C CA . PHE A 1 133 ? -11.849 13.057 8.407 1.00 96.50 133 PHE A CA 1
ATOM 1031 C C . PHE A 1 133 ? -13.370 13.332 8.370 1.00 96.50 133 PHE A C 1
ATOM 1033 O O . PHE A 1 133 ? -13.771 14.489 8.526 1.00 96.50 133 PHE A O 1
ATOM 1040 N N . PRO A 1 134 ? -14.231 12.297 8.245 1.00 96.38 134 PRO A N 1
ATOM 1041 C CA . PRO A 1 134 ? -13.890 10.920 7.875 1.00 96.38 134 PRO A CA 1
ATOM 1042 C C . PRO A 1 134 ? -13.466 10.847 6.402 1.00 96.38 134 PRO A C 1
ATOM 1044 O O . PRO A 1 134 ? -14.083 11.479 5.545 1.00 96.38 134 PRO A O 1
ATOM 1047 N N . GLN A 1 135 ? -12.438 10.058 6.087 1.00 97.88 135 GLN A N 1
ATOM 1048 C CA . GLN A 1 135 ? -11.926 9.977 4.720 1.00 97.88 135 GLN A CA 1
ATOM 1049 C C . GLN A 1 135 ? -12.568 8.843 3.931 1.00 97.88 135 GLN A C 1
ATOM 1051 O O . GLN A 1 135 ? -12.311 7.665 4.186 1.00 97.88 135 GLN A O 1
ATOM 1056 N N . THR A 1 136 ? -13.349 9.181 2.906 1.00 97.56 136 THR A N 1
ATOM 1057 C CA . THR A 1 136 ? -14.062 8.198 2.072 1.00 97.56 136 THR A CA 1
ATOM 1058 C C . THR A 1 136 ? -13.129 7.150 1.464 1.00 97.56 136 THR A C 1
ATOM 1060 O O . THR A 1 136 ? -13.448 5.965 1.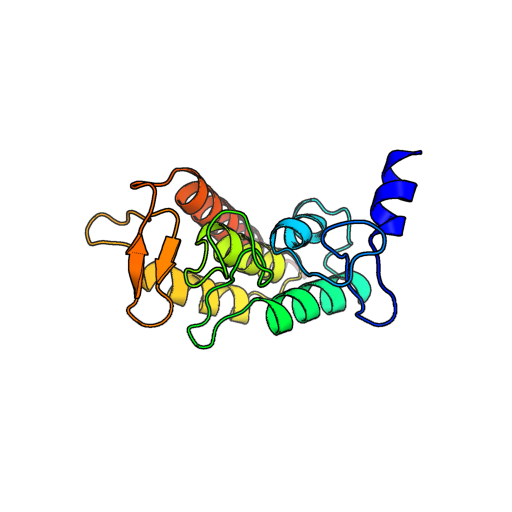500 1.00 97.56 136 THR A O 1
ATOM 1063 N N . TYR A 1 137 ? -11.957 7.543 0.953 1.00 95.88 137 TYR A N 1
ATOM 1064 C CA . TYR A 1 137 ? -11.027 6.594 0.330 1.00 95.88 137 TYR A CA 1
ATOM 1065 C C . TYR A 1 137 ? -10.483 5.542 1.299 1.00 95.88 137 TYR A C 1
ATOM 1067 O O . TYR A 1 137 ? -10.394 4.379 0.917 1.00 95.88 137 TYR A O 1
ATOM 1075 N N . SER A 1 138 ? -10.196 5.903 2.551 1.00 97.81 138 SER A N 1
ATOM 1076 C CA . SER A 1 138 ? -9.761 4.941 3.571 1.00 97.81 138 SER A CA 1
ATOM 1077 C C . SER A 1 138 ? -10.846 3.893 3.839 1.00 97.81 138 SER A C 1
ATOM 1079 O O . SER A 1 138 ? -10.559 2.699 3.896 1.00 97.81 138 SER A O 1
ATOM 1081 N N . HIS A 1 139 ? -12.114 4.313 3.898 1.00 98.38 139 HIS A N 1
ATOM 1082 C CA . HIS A 1 139 ? -13.245 3.397 4.077 1.00 98.38 139 HIS A CA 1
ATOM 1083 C C . HIS A 1 139 ? -13.489 2.517 2.841 1.00 98.38 139 HIS A C 1
ATOM 1085 O O . HIS A 1 139 ? -13.777 1.332 2.983 1.00 98.38 139 HIS A O 1
ATOM 1091 N N . VAL A 1 140 ? -13.333 3.056 1.626 1.00 97.75 140 VAL A N 1
ATOM 1092 C CA . VAL A 1 140 ? -13.387 2.257 0.388 1.00 97.75 140 VAL A CA 1
ATOM 1093 C C . VAL A 1 140 ? -12.257 1.225 0.359 1.00 97.75 140 VAL A C 1
ATOM 1095 O O . VAL A 1 140 ? -12.498 0.075 -0.001 1.00 97.75 140 VAL A O 1
ATOM 1098 N N . GLY A 1 141 ? -11.050 1.602 0.790 1.00 97.44 141 GLY A N 1
ATOM 1099 C CA . GLY A 1 141 ? -9.921 0.686 0.943 1.00 97.44 141 GLY A CA 1
ATOM 1100 C C . GLY A 1 141 ? -10.254 -0.483 1.871 1.00 97.44 141 GLY A C 1
ATOM 1101 O O . GLY A 1 141 ? -10.082 -1.637 1.479 1.00 97.44 141 GLY A O 1
ATOM 1102 N N . LEU A 1 142 ? -10.809 -0.197 3.054 1.00 98.19 142 LEU A N 1
ATOM 1103 C CA . LEU A 1 142 ? -11.274 -1.226 3.988 1.00 98.19 142 LEU A CA 1
ATOM 1104 C C . LEU A 1 142 ? -12.298 -2.168 3.340 1.00 98.19 142 LEU A C 1
ATOM 1106 O O . LEU A 1 142 ? -12.139 -3.385 3.409 1.00 98.19 142 LEU A O 1
ATOM 1110 N N . ILE A 1 143 ? -13.337 -1.616 2.708 1.00 98.06 143 ILE A N 1
ATOM 1111 C CA . ILE A 1 143 ? -14.401 -2.408 2.074 1.00 98.06 143 ILE A CA 1
ATOM 1112 C C . ILE A 1 143 ? -13.813 -3.337 1.007 1.00 98.06 143 ILE A C 1
ATOM 1114 O O . ILE A 1 143 ? -14.106 -4.531 1.014 1.00 98.06 143 ILE A O 1
ATOM 1118 N N . ASN A 1 144 ? -12.949 -2.826 0.128 1.00 97.44 144 ASN A N 1
ATOM 1119 C CA . ASN A 1 144 ? -12.334 -3.625 -0.933 1.00 97.44 144 ASN A CA 1
ATOM 1120 C C . ASN A 1 144 ? -11.439 -4.736 -0.374 1.00 97.44 144 ASN A C 1
ATOM 1122 O O . ASN A 1 144 ? -11.524 -5.876 -0.831 1.00 97.44 144 ASN A O 1
ATOM 1126 N N . ALA A 1 145 ? -10.623 -4.430 0.637 1.00 97.75 145 ALA A N 1
ATOM 1127 C CA . ALA A 1 145 ? -9.765 -5.408 1.296 1.00 97.75 145 ALA A CA 1
ATOM 1128 C C . ALA A 1 145 ? -10.584 -6.545 1.932 1.00 97.75 145 ALA A C 1
ATOM 1130 O O . ALA A 1 145 ? -10.305 -7.722 1.693 1.00 97.75 145 ALA A O 1
ATOM 1131 N N . VAL A 1 146 ? -11.638 -6.203 2.682 1.00 97.44 146 VAL A N 1
ATOM 1132 C CA . VAL A 1 146 ? -12.535 -7.177 3.324 1.00 97.44 146 VAL A CA 1
ATOM 1133 C C . VAL A 1 146 ? -13.259 -8.027 2.284 1.00 97.44 146 VAL A C 1
ATOM 1135 O O . VAL A 1 146 ? -13.256 -9.251 2.400 1.00 97.44 146 VAL A O 1
ATOM 1138 N N . LEU A 1 147 ? -13.835 -7.410 1.247 1.00 96.44 147 LEU A N 1
ATOM 1139 C CA . LEU A 1 147 ? -14.511 -8.136 0.168 1.00 96.44 147 LEU A CA 1
ATOM 1140 C C . LEU A 1 147 ? -13.556 -9.095 -0.546 1.00 96.44 147 LEU A C 1
ATOM 1142 O O . LEU A 1 147 ? -13.930 -10.230 -0.838 1.00 96.44 147 LEU A O 1
ATOM 1146 N N . ARG A 1 148 ? -12.309 -8.675 -0.795 1.00 95.31 148 ARG A N 1
ATOM 1147 C CA . ARG A 1 148 ? -11.299 -9.527 -1.430 1.00 95.31 148 ARG A CA 1
ATOM 1148 C C . ARG A 1 148 ? -10.960 -10.731 -0.559 1.00 95.31 148 ARG A C 1
ATOM 1150 O O . ARG A 1 148 ? -10.939 -11.843 -1.078 1.00 95.31 148 ARG A O 1
ATOM 1157 N N . ILE A 1 149 ? -10.737 -10.530 0.739 1.00 96.38 149 ILE A N 1
ATOM 1158 C CA . ILE A 1 149 ? -10.445 -11.613 1.687 1.00 96.38 149 ILE A CA 1
ATOM 1159 C C . ILE A 1 149 ? -11.636 -12.569 1.810 1.00 96.38 149 ILE A C 1
ATOM 1161 O O . ILE A 1 149 ? -11.458 -13.770 1.624 1.00 96.38 149 ILE A O 1
ATOM 1165 N N . SER A 1 150 ? -12.846 -12.055 2.058 1.00 95.00 150 SER A N 1
ATOM 1166 C CA . SER A 1 150 ? -14.065 -12.875 2.170 1.00 95.00 150 SER A CA 1
ATOM 1167 C C . SER A 1 150 ? -14.289 -13.689 0.904 1.00 95.00 150 SER A C 1
ATOM 1169 O O . SER A 1 150 ? -14.458 -14.902 0.988 1.00 95.00 150 SER A O 1
ATOM 1171 N N . SER A 1 151 ? -14.115 -13.082 -0.275 1.00 91.38 151 SER A N 1
ATOM 1172 C CA . SER A 1 151 ? -14.235 -13.808 -1.539 1.00 91.38 151 SER A CA 1
ATOM 1173 C C . SER A 1 151 ? -13.261 -14.975 -1.674 1.00 91.38 151 SER A C 1
ATOM 1175 O O . SER A 1 151 ? -13.495 -15.813 -2.518 1.00 91.38 151 SER A O 1
ATOM 1177 N N . LYS A 1 152 ? -12.171 -15.050 -0.905 1.00 87.56 152 LYS A N 1
ATOM 1178 C CA . LYS A 1 152 ? -11.215 -16.168 -0.945 1.00 87.56 152 LYS A CA 1
ATOM 1179 C C . LYS A 1 152 ? -11.461 -17.211 0.144 1.00 87.56 152 LYS A C 1
ATOM 1181 O O . LYS A 1 152 ? -11.051 -18.349 -0.039 1.00 87.56 152 LYS A O 1
ATOM 1186 N N . ILE A 1 153 ? -12.114 -16.831 1.241 1.00 84.00 153 ILE A N 1
ATOM 1187 C CA . ILE A 1 153 ? -12.494 -17.734 2.338 1.00 84.00 153 ILE A CA 1
ATOM 1188 C C . ILE A 1 153 ? -13.802 -18.463 2.003 1.00 84.00 153 ILE A C 1
ATOM 1190 O O . ILE A 1 153 ? -13.939 -19.648 2.291 1.00 84.00 153 ILE A O 1
ATOM 1194 N N . ASP A 1 154 ? -14.744 -17.769 1.362 1.00 71.81 154 ASP A N 1
ATOM 1195 C CA . ASP A 1 154 ? -16.095 -18.270 1.093 1.00 71.81 154 ASP A CA 1
ATOM 1196 C C . ASP A 1 154 ? -16.196 -19.163 -0.160 1.00 71.81 154 ASP A C 1
ATOM 1198 O O . ASP A 1 154 ? -17.296 -19.589 -0.517 1.00 71.81 154 ASP A O 1
ATOM 1202 N N . TYR A 1 155 ? -15.081 -19.486 -0.832 1.00 57.88 155 TYR A N 1
ATOM 1203 C CA . TYR A 1 155 ? -15.081 -20.559 -1.831 1.00 57.88 155 TYR A CA 1
ATOM 1204 C C . TYR A 1 155 ? -14.908 -21.907 -1.122 1.00 57.88 155 TYR A C 1
ATOM 1206 O O . TYR A 1 155 ? -13.803 -22.203 -0.666 1.00 57.88 155 TYR A O 1
ATOM 1214 N N . PRO A 1 156 ? -15.947 -22.762 -1.051 1.00 51.25 156 PRO A N 1
ATOM 1215 C CA . PRO A 1 156 ? -15.734 -24.163 -0.727 1.00 51.25 156 PRO A CA 1
ATOM 1216 C C . PRO A 1 156 ? -14.771 -24.756 -1.760 1.00 51.25 156 PRO A C 1
ATOM 1218 O O . PRO A 1 156 ? -15.070 -24.783 -2.956 1.00 51.25 156 PRO A O 1
ATOM 1221 N N . GLU A 1 157 ? -13.611 -25.225 -1.302 1.00 50.25 157 GLU A N 1
ATOM 1222 C CA . GLU A 1 157 ? -12.754 -26.095 -2.100 1.00 50.25 157 GLU A CA 1
ATOM 1223 C C . GLU A 1 157 ? -13.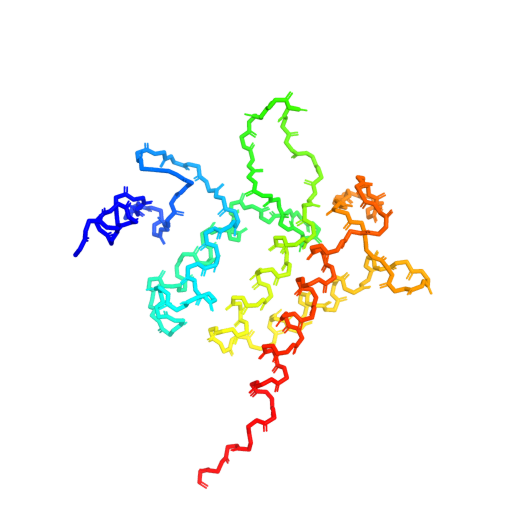487 -27.426 -2.300 1.00 50.25 157 GLU A C 1
ATOM 1225 O O . GLU A 1 157 ? -13.354 -28.365 -1.518 1.00 50.25 157 GLU A O 1
ATOM 1230 N N . PHE A 1 158 ? -14.329 -27.499 -3.329 1.00 47.00 158 PHE A N 1
ATOM 1231 C CA . PHE A 1 158 ? -14.840 -28.768 -3.826 1.00 47.00 158 PHE A CA 1
ATOM 1232 C C . PHE A 1 158 ? -13.726 -29.436 -4.644 1.00 47.00 158 PHE A C 1
ATOM 1234 O O . PHE A 1 158 ? -13.677 -29.286 -5.866 1.00 47.00 158 PHE A O 1
ATOM 1241 N N . TYR A 1 159 ? -12.808 -30.112 -3.949 1.00 49.34 159 TYR A N 1
ATOM 1242 C CA . TYR A 1 159 ? -11.973 -31.171 -4.526 1.00 49.34 159 TYR A CA 1
ATOM 1243 C C . TYR A 1 159 ? -12.735 -32.498 -4.561 1.00 49.34 159 TYR A C 1
ATOM 1245 O O . TYR A 1 159 ? -13.512 -32.765 -3.613 1.00 49.34 159 TYR A O 1
#

Foldseek 3Di:
DVVVVQQVQQDDPVQLAGAPGRPDPWHFLVSLVCLLVVVDPLQDPSLVSHLVSQCVQAADPLRAGARTQDQDPVGGDQWGFLLSLLSSLLSCLSNVVLVVSVVSLVSSQVLQDPVSAAAGTARSVPSDGDDHPRDPSNVVSSVSSVVSNCVSVPDPPPD

pLDDT: mean 92.77, std 9.68, range [47.0, 98.62]

Mean predicted aligned error: 4.35 Å

Nearest PDB structures (foldseek):
  8iwd-assembly1_A  TM=6.703E-01  e=1.942E-04  Aspergillus niger
  8hmm-assembly1_A  TM=6.670E-01  e=7.098E-04  Aspergillus oryzae
  7d5g-assembly1_A  TM=6.789E-01  e=4.309E-03  Caldicellulosiruptor saccharolyticus DSM 8903
  8h1l-assembly1_A  TM=7.323E-01  e=1.330E-02  Runella slithyformis
  5zhb-assembly1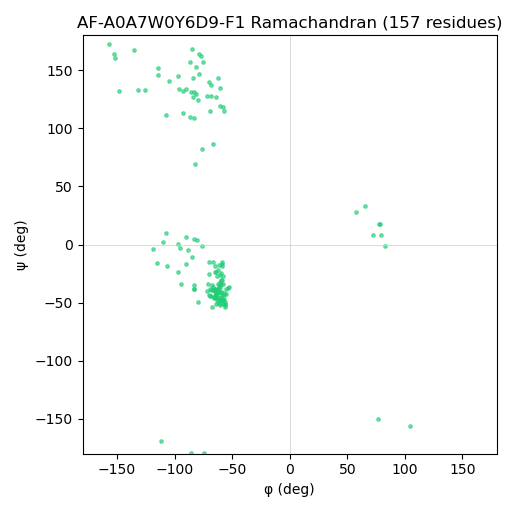_A  TM=6.376E-01  e=6.393E-03  Caldibacillus thermoamylovorans

Solvent-accessible surface area (backbone atoms only — not comparable to full-atom values): 8566 Å² total; per-residue (Å²): 110,76,66,61,58,55,58,59,50,14,51,37,80,93,66,38,28,59,29,67,42,66,89,51,92,48,58,35,43,73,56,42,46,38,38,66,70,57,74,30,52,40,86,36,68,64,35,50,41,24,53,52,41,48,44,71,74,30,46,44,98,68,74,38,20,21,51,44,73,64,74,54,102,88,39,61,63,74,49,18,36,44,36,38,36,24,43,48,27,26,32,30,27,62,48,66,40,48,71,64,19,51,52,50,47,55,56,58,57,68,63,35,46,100,85,70,49,39,28,36,25,28,33,61,88,78,60,47,73,37,79,53,73,77,22,65,61,29,51,51,21,48,52,51,24,51,52,44,43,47,65,64,68,73,53,79,84,83,123

Secondary structure (DSSP, 8-state):
-HHHHHHHTTEETTTTEE-SSTT-----GGGGHHHHTTSS-TTSHHHHHHHHHHHHHHB-TTS-B-S--S-BTTBS--SEEHHHHHHHHHHHHHTT-HHHHHHHHHHHHTTS-TTS---SEE-TTT--EESSSS-HHHHHHHHHHHHHHHHHHSS----